Protein AF-A0A7S2I421-F1 (afdb_monomer_lite)

Foldseek 3Di:
DVLQVVLLVQDLVSLQPDDLVQLQDLVSLLSNCLSPLSNVLSHDPVLLPPLVSLLVSLLQALVNLQNRDLVLLAPQSNQVSNCVNPVCSLVSRDPVNCVVVVNDDPCNPDPCPVVVVVVVVVVVPVVDDDD

InterPro domains:
  IPR025197 Domain of unknown function DUF4116 [PF13475] (1-48)
  IPR025197 Domain of unknown function DUF4116 [PF13475] (50-83)

Radius of gyration: 16.46 Å; chains: 1; bounding box: 36×46×39 Å

Secondary structure (DSSP, 8-state):
-HHHHHHHTT-HHHHHTS-HHHHT-HHHHHHHHHH-GGGGGGS-HHHHH-HHHHHHHHHH-GGGGGTS-HHHHS-HHHHHHHHHH-GGGGGTS-HHHHHHTT---TTTTSTTHHHHHHHHHHHHHTTS---

Structure (mmCIF, N/CA/C/O backbone):
data_AF-A0A7S2I421-F1
#
_entry.id   AF-A0A7S2I421-F1
#
loop_
_atom_site.group_PDB
_atom_site.id
_atom_site.type_symbol
_atom_site.label_atom_id
_atom_site.label_alt_id
_atom_site.label_comp_id
_atom_site.label_asym_id
_atom_site.label_entity_id
_atom_site.label_seq_id
_atom_site.pdbx_PDB_ins_code
_atom_site.Cartn_x
_atom_site.Cartn_y
_atom_site.Cartn_z
_atom_site.occupancy
_atom_site.B_iso_or_equiv
_atom_site.auth_seq_id
_atom_site.auth_comp_id
_atom_site.auth_asym_id
_atom_site.auth_atom_id
_atom_site.pdbx_PDB_model_num
ATOM 1 N N . GLU A 1 1 ? -17.715 -17.008 12.145 1.00 54.19 1 GLU A N 1
ATOM 2 C CA . GLU A 1 1 ? -16.477 -17.753 11.819 1.00 54.19 1 GLU A CA 1
ATOM 3 C C . GLU A 1 1 ? -16.083 -17.734 10.339 1.00 54.19 1 GLU A C 1
ATOM 5 O O . GLU A 1 1 ? -14.897 -17.668 10.068 1.00 54.19 1 GLU A O 1
ATOM 10 N N . PHE A 1 2 ? -17.007 -17.683 9.372 1.00 60.69 2 PHE A N 1
ATOM 11 C CA . PHE A 1 2 ? -16.636 -17.679 7.942 1.00 60.69 2 PHE A CA 1
ATOM 12 C C . PHE A 1 2 ? -15.869 -16.423 7.471 1.00 60.69 2 PHE A C 1
ATOM 14 O O . PHE A 1 2 ? -14.977 -16.520 6.639 1.00 60.69 2 PHE A O 1
ATOM 21 N N . VAL A 1 3 ? -16.189 -15.246 8.024 1.00 59.03 3 VAL A N 1
ATOM 22 C CA . VAL A 1 3 ? -15.557 -13.962 7.649 1.00 59.03 3 VAL A CA 1
ATOM 23 C C . VAL A 1 3 ? -14.090 -13.892 8.091 1.00 59.03 3 VAL A C 1
ATOM 25 O O . VAL A 1 3 ? -13.268 -13.325 7.384 1.00 59.03 3 VAL A O 1
ATOM 28 N N . LEU A 1 4 ? -13.756 -14.503 9.230 1.00 62.25 4 LEU A N 1
ATOM 29 C CA . LEU A 1 4 ? -12.407 -14.493 9.806 1.00 62.25 4 LEU A CA 1
ATOM 30 C C . LEU A 1 4 ? -11.466 -15.415 9.018 1.00 62.25 4 LEU A C 1
ATOM 32 O O . LEU A 1 4 ? -10.355 -15.024 8.683 1.00 62.25 4 LEU A O 1
ATOM 36 N N . GLU A 1 5 ? -11.954 -16.598 8.635 1.00 64.56 5 GLU A N 1
ATOM 37 C CA . GLU A 1 5 ? -11.228 -17.509 7.742 1.00 64.56 5 GLU A CA 1
ATOM 38 C C . GLU A 1 5 ? -11.115 -16.959 6.315 1.00 64.56 5 GLU A C 1
ATOM 40 O O . GLU A 1 5 ? -10.054 -17.033 5.710 1.00 64.56 5 GLU A O 1
ATOM 45 N N . ALA A 1 6 ? -12.170 -16.344 5.772 1.00 62.94 6 ALA A N 1
ATOM 46 C CA . ALA A 1 6 ? -12.114 -15.734 4.441 1.00 62.94 6 ALA A CA 1
ATOM 47 C C . ALA A 1 6 ? -11.155 -14.533 4.381 1.00 62.94 6 ALA A C 1
ATOM 49 O O . ALA A 1 6 ? -10.492 -14.329 3.364 1.00 62.94 6 ALA A O 1
ATOM 50 N N . ALA A 1 7 ? -11.062 -13.763 5.469 1.00 60.03 7 ALA A N 1
ATOM 51 C CA . ALA A 1 7 ? -10.084 -12.693 5.591 1.00 60.03 7 ALA A CA 1
ATOM 52 C C . ALA A 1 7 ? -8.653 -13.245 5.724 1.00 60.03 7 ALA A C 1
ATOM 54 O O . ALA A 1 7 ? -7.758 -12.736 5.057 1.00 60.03 7 ALA A O 1
ATOM 55 N N . ARG A 1 8 ? -8.450 -14.342 6.472 1.00 61.84 8 ARG A N 1
ATOM 56 C CA . ARG A 1 8 ? -7.166 -15.072 6.519 1.00 61.84 8 ARG A CA 1
ATOM 57 C C . ARG A 1 8 ? -6.752 -15.679 5.184 1.00 61.84 8 ARG A C 1
ATOM 59 O O . ARG A 1 8 ? -5.578 -15.701 4.848 1.00 61.84 8 ARG A O 1
ATOM 66 N N . ARG A 1 9 ? -7.721 -16.155 4.406 1.00 64.38 9 ARG A N 1
ATOM 67 C CA . ARG A 1 9 ? -7.520 -16.681 3.050 1.00 64.38 9 ARG A CA 1
ATOM 68 C C . ARG A 1 9 ? -7.304 -15.592 2.001 1.00 64.38 9 ARG A C 1
ATOM 70 O O . ARG A 1 9 ? -7.279 -15.912 0.817 1.00 64.38 9 ARG A O 1
ATOM 77 N N . GLY A 1 10 ? -7.215 -14.322 2.401 1.00 59.22 10 GLY A N 1
ATOM 78 C CA . GLY A 1 10 ? -6.800 -13.273 1.482 1.00 59.22 10 GLY A CA 1
ATOM 79 C C . GLY A 1 10 ? -7.853 -12.779 0.511 1.00 59.22 10 GLY A C 1
ATOM 80 O O . GLY A 1 10 ? -7.519 -12.147 -0.480 1.00 59.22 10 GLY A O 1
ATOM 81 N N . CYS A 1 11 ? -9.136 -13.046 0.746 1.00 64.50 11 CYS A N 1
ATOM 82 C CA . CYS A 1 11 ? -10.166 -12.465 -0.105 1.00 64.50 11 CYS A CA 1
ATOM 83 C C . CYS A 1 11 ? -10.335 -10.988 0.276 1.00 64.50 11 CYS A C 1
ATOM 85 O O . CYS A 1 11 ? -10.989 -10.692 1.278 1.00 64.50 11 CYS A O 1
ATOM 87 N N . GLY A 1 12 ? -9.815 -10.048 -0.523 1.00 64.31 12 GLY A N 1
ATOM 88 C CA . GLY A 1 12 ? -9.998 -8.613 -0.277 1.00 64.31 12 GLY A CA 1
ATOM 89 C C . GLY A 1 12 ? -11.477 -8.230 -0.114 1.00 64.31 12 GLY A C 1
ATOM 90 O O . GLY A 1 12 ? -11.831 -7.406 0.725 1.00 64.31 12 GLY A O 1
ATOM 91 N N . SER A 1 13 ? -12.386 -8.914 -0.814 1.00 67.75 13 SER A N 1
ATOM 92 C CA . SER A 1 13 ? -13.843 -8.745 -0.672 1.00 67.75 13 SER A CA 1
ATOM 93 C C . SER A 1 13 ? -14.383 -9.131 0.715 1.00 67.75 13 SER A C 1
ATOM 95 O O . SER A 1 13 ? -15.394 -8.586 1.149 1.00 67.75 13 SER A O 1
ATOM 97 N N . ALA A 1 14 ? -13.725 -10.051 1.427 1.00 68.38 14 ALA A N 1
ATOM 98 C CA . ALA A 1 14 ? -14.124 -10.459 2.774 1.00 68.38 14 ALA A CA 1
ATOM 99 C C . ALA A 1 14 ? -13.833 -9.363 3.810 1.00 68.38 14 ALA A C 1
ATOM 101 O O . ALA A 1 14 ? -14.614 -9.189 4.746 1.00 68.38 14 ALA A O 1
ATOM 102 N N . MET A 1 15 ? -12.771 -8.573 3.604 1.00 70.25 15 MET A N 1
ATOM 103 C CA . MET A 1 15 ? -12.452 -7.421 4.454 1.00 70.25 15 MET A CA 1
ATOM 104 C C . MET A 1 15 ? -13.501 -6.311 4.371 1.00 70.25 15 MET A C 1
ATOM 106 O O . MET A 1 15 ? -13.745 -5.630 5.364 1.00 70.25 15 MET A O 1
ATOM 110 N N . GLN A 1 16 ? -14.177 -6.155 3.230 1.00 74.31 16 GLN A N 1
ATOM 111 C CA . GLN A 1 16 ? -15.228 -5.147 3.066 1.00 74.31 16 GLN A CA 1
ATOM 112 C C . GLN A 1 16 ? -16.391 -5.335 4.054 1.00 74.31 16 GLN A C 1
ATOM 114 O O . GLN A 1 16 ? -16.963 -4.355 4.524 1.00 74.31 16 GLN A O 1
ATOM 119 N N . GLY A 1 17 ? -16.744 -6.588 4.361 1.00 71.56 17 GLY A N 1
ATOM 120 C CA . GLY A 1 17 ? -17.801 -6.937 5.316 1.00 71.56 17 GLY A CA 1
ATOM 121 C C . GLY A 1 17 ? -17.294 -7.244 6.727 1.00 71.56 17 GLY A C 1
ATOM 122 O O . GLY A 1 17 ? -18.086 -7.645 7.581 1.00 71.56 17 GLY A O 1
ATOM 123 N N . ALA A 1 18 ? -15.989 -7.114 6.975 1.00 76.38 18 ALA A N 1
ATOM 124 C CA . ALA A 1 18 ? -15.392 -7.430 8.263 1.00 76.38 18 ALA A CA 1
ATOM 125 C C . ALA A 1 18 ? -15.652 -6.319 9.295 1.00 76.38 18 ALA A C 1
ATOM 127 O O . ALA A 1 18 ? -15.709 -5.127 8.974 1.00 76.38 18 ALA A O 1
ATOM 128 N N . ALA A 1 19 ? -15.780 -6.725 10.560 1.00 82.69 19 ALA A N 1
ATOM 129 C CA . ALA A 1 19 ? -15.910 -5.801 11.682 1.00 82.69 19 ALA A CA 1
ATOM 130 C C . ALA A 1 19 ? -14.716 -4.833 11.741 1.00 82.69 19 ALA A C 1
ATOM 132 O O . ALA A 1 19 ? -13.595 -5.209 11.396 1.00 82.69 19 ALA A O 1
ATOM 133 N N . ASP A 1 20 ? -14.937 -3.603 12.214 1.00 81.06 20 ASP A N 1
ATOM 134 C CA . ASP A 1 20 ? -13.882 -2.586 12.346 1.00 81.06 20 ASP A CA 1
ATOM 135 C C . ASP A 1 20 ? -12.678 -3.080 13.156 1.00 81.06 20 ASP A C 1
ATOM 137 O O . ASP A 1 20 ? -11.542 -2.773 12.808 1.00 81.06 20 ASP A O 1
ATOM 141 N N . SER A 1 21 ? -12.907 -3.922 14.168 1.00 83.94 21 SER A N 1
ATOM 142 C CA . SER A 1 21 ? -11.838 -4.546 14.954 1.00 83.94 21 SER A CA 1
ATOM 143 C C . SER A 1 21 ? -10.916 -5.440 14.122 1.00 83.94 21 SER A C 1
ATOM 145 O O . SER A 1 21 ? -9.716 -5.438 14.356 1.00 83.94 21 SER A O 1
ATOM 147 N N . LEU A 1 22 ? -11.447 -6.164 13.130 1.00 81.38 22 LEU A N 1
ATOM 148 C CA . LEU A 1 22 ? -10.652 -7.003 12.223 1.00 81.38 22 LEU A CA 1
ATOM 149 C C . LEU A 1 22 ? -9.932 -6.164 11.164 1.00 81.38 22 LEU A C 1
ATOM 151 O O . LEU A 1 22 ? -8.828 -6.501 10.756 1.00 81.38 22 LEU A O 1
ATOM 155 N N . ARG A 1 23 ? -10.544 -5.058 10.723 1.00 83.88 23 ARG A N 1
ATOM 156 C CA . ARG A 1 23 ? -9.914 -4.103 9.797 1.00 83.88 23 ARG A CA 1
ATOM 157 C C . ARG A 1 23 ? -8.800 -3.293 10.464 1.00 83.88 23 ARG A C 1
ATOM 159 O O . ARG A 1 23 ? -7.930 -2.788 9.763 1.00 83.88 23 ARG A O 1
ATOM 166 N N . ALA A 1 24 ? -8.834 -3.161 11.787 1.00 87.00 24 ALA A N 1
ATOM 167 C CA . ALA A 1 24 ? -7.767 -2.581 12.598 1.00 87.00 24 ALA A CA 1
ATOM 168 C C . ALA A 1 24 ? -6.724 -3.615 13.057 1.00 87.00 24 ALA A C 1
ATOM 170 O O . ALA A 1 24 ? -5.727 -3.241 13.674 1.00 87.00 24 ALA A O 1
ATOM 171 N N . ASP A 1 25 ? -6.931 -4.900 12.759 1.00 88.19 25 ASP A N 1
ATOM 172 C CA . ASP A 1 25 ? -5.994 -5.952 13.124 1.00 88.19 25 ASP A CA 1
ATOM 173 C C . ASP A 1 25 ? -4.830 -5.990 12.129 1.00 88.19 25 ASP A C 1
ATOM 175 O O . ASP A 1 25 ? -4.973 -6.318 10.949 1.00 88.19 25 ASP A O 1
ATOM 179 N N . ARG A 1 26 ? -3.655 -5.616 12.627 1.00 88.31 26 ARG A N 1
ATOM 180 C CA . ARG A 1 26 ? -2.437 -5.465 11.836 1.00 88.31 26 ARG A CA 1
ATOM 181 C C . ARG A 1 26 ? -1.999 -6.766 11.167 1.00 88.31 26 ARG A C 1
ATOM 183 O O . ARG A 1 26 ? -1.594 -6.741 10.007 1.00 88.31 26 ARG A O 1
ATOM 190 N N . GLU A 1 27 ? -2.039 -7.883 11.893 1.00 86.81 27 GLU A N 1
ATOM 191 C CA . GLU A 1 27 ? -1.592 -9.179 11.372 1.00 86.81 27 GLU A CA 1
ATOM 192 C C . GLU A 1 27 ? -2.563 -9.684 10.311 1.00 86.81 27 GLU A C 1
ATOM 194 O O . GLU A 1 27 ? -2.149 -10.112 9.236 1.00 86.81 27 GLU A O 1
ATOM 199 N N . LEU A 1 28 ? -3.859 -9.542 10.572 1.00 83.75 28 LEU A N 1
ATOM 200 C CA . LEU A 1 28 ? -4.905 -10.018 9.678 1.00 83.75 28 LEU A CA 1
ATOM 201 C C . LEU A 1 28 ? -4.960 -9.205 8.374 1.00 83.75 28 LEU A C 1
ATOM 203 O O . LEU A 1 28 ? -5.074 -9.780 7.293 1.00 83.75 28 LEU A O 1
ATOM 207 N N . VAL A 1 29 ? -4.812 -7.877 8.450 1.00 84.94 29 VAL A N 1
ATOM 208 C CA . VAL A 1 29 ? -4.681 -7.016 7.261 1.00 84.94 29 VAL A CA 1
ATOM 209 C C . VAL A 1 29 ? -3.408 -7.346 6.483 1.00 84.94 29 VAL A C 1
ATOM 211 O O . VAL A 1 29 ? -3.434 -7.360 5.253 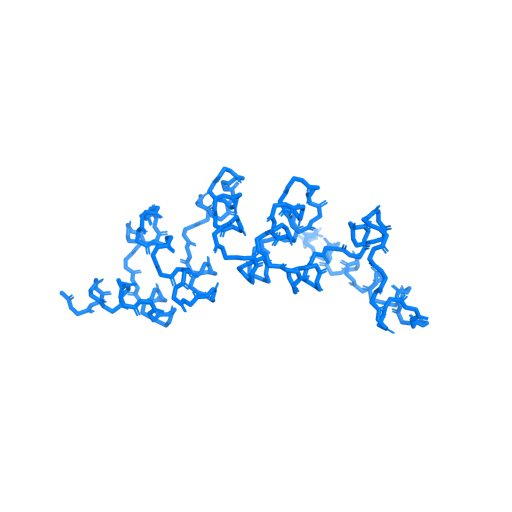1.00 84.94 29 VAL A O 1
ATOM 214 N N . MET A 1 30 ? -2.298 -7.617 7.171 1.00 86.12 30 MET A N 1
ATOM 215 C CA . MET A 1 30 ? -1.028 -7.971 6.537 1.00 86.12 30 MET A CA 1
ATOM 216 C C . MET A 1 30 ? -1.132 -9.295 5.769 1.00 86.12 30 MET A C 1
ATOM 218 O O . MET A 1 30 ? -0.782 -9.333 4.591 1.00 86.12 30 MET A O 1
ATOM 222 N N . GLU A 1 31 ? -1.654 -10.353 6.400 1.00 86.31 31 GLU A N 1
ATOM 223 C CA . GLU A 1 31 ? -1.914 -11.645 5.747 1.00 86.31 31 GLU A CA 1
ATOM 224 C C . GLU A 1 31 ? -2.841 -11.468 4.538 1.00 86.31 31 GLU A C 1
ATOM 226 O O . GLU A 1 31 ? -2.524 -11.922 3.439 1.00 86.31 31 GLU A O 1
ATOM 231 N N . ALA A 1 32 ? -3.936 -10.719 4.707 1.00 84.56 32 ALA A N 1
ATOM 232 C CA . ALA A 1 32 ? -4.873 -10.466 3.622 1.00 84.56 32 ALA A CA 1
ATOM 233 C C . ALA A 1 32 ? -4.227 -9.707 2.451 1.00 84.56 32 ALA A C 1
ATOM 235 O O . ALA A 1 32 ? -4.500 -10.019 1.298 1.00 84.56 32 ALA A O 1
ATOM 236 N N . THR A 1 33 ? -3.348 -8.744 2.744 1.00 85.88 33 THR A N 1
ATOM 237 C CA . THR A 1 33 ? -2.655 -7.926 1.736 1.00 85.88 33 THR A CA 1
ATOM 238 C C . THR A 1 33 ? -1.596 -8.713 0.957 1.00 85.88 33 THR A C 1
ATOM 240 O O . THR A 1 33 ? -1.307 -8.382 -0.194 1.00 85.88 33 THR A O 1
ATOM 243 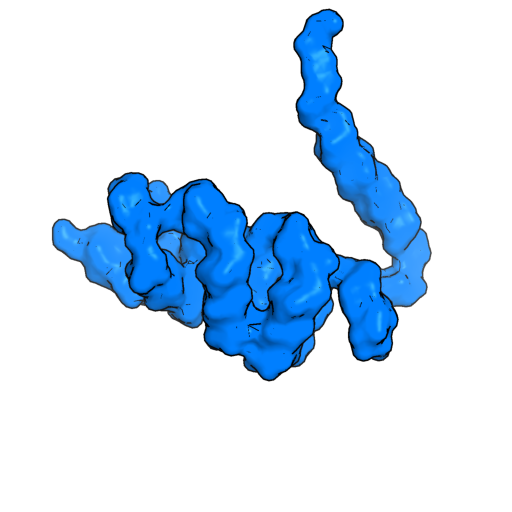N N . MET A 1 34 ? -0.999 -9.745 1.563 1.00 83.81 34 MET A N 1
ATOM 244 C CA . MET A 1 34 ? -0.045 -10.620 0.868 1.00 83.81 34 MET A CA 1
ATOM 245 C C . MET A 1 34 ? -0.718 -11.458 -0.210 1.00 83.81 34 MET A C 1
ATOM 247 O O . MET A 1 34 ? -0.172 -11.598 -1.302 1.00 83.81 34 MET A O 1
ATOM 251 N N . GLU A 1 35 ? -1.893 -11.994 0.101 1.00 84.56 35 GLU A N 1
ATOM 252 C CA . GLU A 1 35 ? -2.684 -12.785 -0.837 1.00 84.56 35 GLU A CA 1
ATOM 253 C C . GLU A 1 35 ? -3.374 -11.888 -1.876 1.00 84.56 35 GLU A C 1
ATOM 255 O O . GLU A 1 35 ? -3.328 -12.166 -3.076 1.00 84.56 35 GLU A O 1
ATOM 260 N N . ASP A 1 36 ? -3.971 -10.779 -1.428 1.00 84.44 36 ASP A N 1
ATOM 261 C CA . ASP A 1 36 ? -4.639 -9.801 -2.279 1.00 84.44 36 ASP A CA 1
ATOM 262 C C . ASP A 1 36 ? -4.254 -8.364 -1.877 1.00 84.44 36 ASP A C 1
ATOM 264 O O . ASP A 1 36 ? -4.755 -7.840 -0.877 1.00 84.44 36 ASP A O 1
ATOM 268 N N . PRO A 1 37 ? -3.417 -7.662 -2.668 1.00 83.50 37 PRO A N 1
ATOM 269 C CA . PRO A 1 37 ? -3.005 -6.295 -2.358 1.00 83.50 37 PRO A CA 1
ATOM 270 C C . PRO A 1 37 ? -4.181 -5.310 -2.297 1.00 83.50 37 PRO A C 1
ATOM 272 O O . PRO A 1 37 ? -4.060 -4.239 -1.696 1.00 83.50 37 PRO A O 1
ATOM 275 N N . GLU A 1 38 ? -5.331 -5.657 -2.882 1.00 82.44 38 GLU A N 1
ATOM 276 C CA . GLU A 1 38 ? -6.544 -4.855 -2.811 1.00 82.44 38 GLU A CA 1
ATOM 277 C C . GLU A 1 38 ? -7.170 -4.869 -1.405 1.00 82.44 38 GLU A C 1
ATOM 279 O O . GLU A 1 38 ? -7.879 -3.925 -1.049 1.00 82.44 38 GLU A O 1
ATOM 284 N N . ALA A 1 39 ? -6.861 -5.865 -0.564 1.00 84.00 39 ALA A N 1
ATOM 285 C CA . ALA A 1 39 ? -7.327 -5.946 0.821 1.00 84.00 3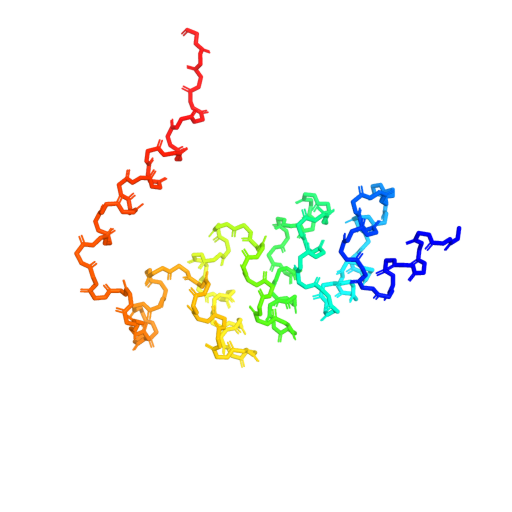9 ALA A CA 1
ATOM 286 C C . ALA A 1 39 ? -6.897 -4.732 1.663 1.00 84.00 39 ALA A C 1
ATOM 288 O O . ALA A 1 39 ? -7.673 -4.254 2.495 1.00 84.00 39 ALA A O 1
ATOM 289 N N . PHE A 1 40 ? -5.718 -4.160 1.384 1.00 85.12 40 PHE A N 1
ATOM 290 C CA . PHE A 1 40 ? -5.186 -2.993 2.095 1.00 85.12 40 PHE A CA 1
ATOM 291 C C . PHE A 1 40 ? -6.137 -1.786 2.062 1.00 85.12 40 PHE A C 1
ATOM 293 O O . PHE A 1 40 ? -6.196 -1.000 3.009 1.00 85.12 40 PHE A O 1
ATOM 300 N N . LYS A 1 41 ? -6.943 -1.638 1.000 1.00 84.94 41 LYS A N 1
ATOM 301 C CA . LYS A 1 41 ? -7.880 -0.508 0.877 1.00 84.94 41 LYS A CA 1
ATOM 302 C C . LYS A 1 41 ? -8.981 -0.527 1.942 1.00 84.94 41 LYS A C 1
ATOM 304 O O . LYS A 1 41 ? -9.538 0.528 2.250 1.00 84.94 41 LYS A O 1
ATOM 309 N N . TYR A 1 42 ? -9.282 -1.712 2.478 1.00 84.31 42 TYR A N 1
ATOM 310 C CA . TYR A 1 42 ? -10.297 -1.937 3.501 1.00 84.31 42 TYR A CA 1
ATOM 311 C C . TYR A 1 42 ? -9.737 -1.896 4.923 1.00 84.31 42 TYR A C 1
ATOM 313 O O . TYR A 1 42 ? -10.522 -1.946 5.865 1.00 84.31 42 TYR A O 1
ATOM 321 N N . ALA A 1 43 ? -8.418 -1.790 5.099 1.00 86.50 43 ALA A N 1
ATOM 322 C CA . ALA A 1 43 ? -7.818 -1.611 6.413 1.00 86.50 43 ALA A CA 1
ATOM 323 C C . ALA A 1 43 ? -8.346 -0.341 7.103 1.00 86.50 43 ALA A C 1
ATOM 325 O O . ALA A 1 43 ? -8.799 0.605 6.446 1.00 86.50 43 ALA A O 1
ATOM 326 N N . SER A 1 44 ? -8.277 -0.315 8.434 1.00 89.44 44 SER A N 1
ATOM 327 C CA . SER A 1 44 ? -8.661 0.855 9.222 1.00 89.44 44 SER A CA 1
ATOM 328 C C . SER A 1 44 ? -7.840 2.081 8.818 1.00 89.44 44 SER A C 1
ATOM 330 O O . SER A 1 44 ? -6.697 1.982 8.363 1.00 89.44 44 SER A O 1
ATOM 332 N N . GLU A 1 45 ? -8.413 3.272 8.987 1.00 87.75 45 GLU A N 1
ATOM 333 C CA . GLU A 1 45 ? -7.703 4.509 8.650 1.00 87.75 45 GLU A CA 1
ATOM 334 C C . GLU A 1 45 ? -6.421 4.693 9.461 1.00 87.75 45 GLU A C 1
ATOM 336 O O . GLU A 1 45 ? -5.456 5.237 8.930 1.00 87.75 45 GLU A O 1
ATOM 341 N N . GLU A 1 46 ? -6.396 4.205 10.701 1.00 89.06 46 GLU A N 1
ATOM 342 C CA . GLU A 1 46 ? -5.204 4.211 11.549 1.00 89.06 46 GLU A CA 1
ATOM 343 C C . GLU A 1 46 ? -4.068 3.411 10.906 1.00 89.06 46 GLU A C 1
ATOM 345 O O . GLU A 1 46 ? -2.984 3.953 10.713 1.00 89.06 46 GLU A O 1
ATOM 350 N N . LEU A 1 47 ? -4.330 2.172 10.468 1.00 88.50 47 LEU A N 1
ATOM 351 C CA . LEU A 1 47 ? -3.318 1.339 9.812 1.00 88.50 47 LEU A CA 1
ATOM 352 C C . LEU A 1 47 ? -2.884 1.906 8.458 1.00 88.50 47 LEU A C 1
ATOM 354 O O . LEU A 1 47 ? -1.700 1.904 8.135 1.00 88.50 47 LEU A O 1
ATOM 358 N N . ARG A 1 48 ? -3.819 2.429 7.656 1.00 86.56 48 ARG A N 1
ATOM 359 C CA . ARG A 1 48 ? -3.477 3.014 6.347 1.00 86.56 48 ARG A CA 1
ATOM 360 C C . ARG A 1 48 ? -2.635 4.282 6.457 1.00 86.56 48 ARG A C 1
ATOM 362 O O . ARG A 1 48 ? -1.942 4.609 5.498 1.00 86.56 48 ARG A O 1
ATOM 369 N N . ASN A 1 49 ? -2.733 5.003 7.573 1.00 87.00 49 ASN A N 1
ATOM 370 C CA . ASN A 1 49 ? -1.931 6.192 7.859 1.00 87.00 49 ASN A CA 1
ATOM 371 C C . ASN A 1 49 ? -0.679 5.889 8.696 1.00 87.00 49 ASN A C 1
ATOM 373 O O . ASN A 1 49 ? 0.140 6.784 8.909 1.00 87.00 49 ASN A O 1
ATOM 377 N N . ASP A 1 50 ? -0.492 4.647 9.134 1.00 91.00 50 ASP A N 1
ATOM 378 C CA . ASP A 1 50 ? 0.709 4.212 9.8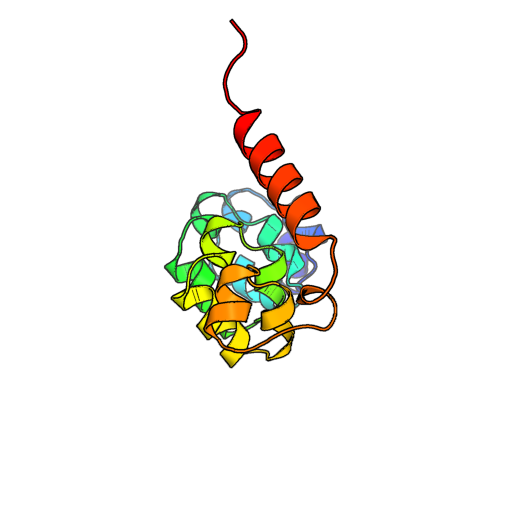31 1.00 91.00 50 ASP A CA 1
ATOM 379 C C . ASP A 1 50 ? 1.833 3.941 8.816 1.00 91.00 50 ASP A C 1
ATOM 381 O O . ASP A 1 50 ? 1.848 2.926 8.113 1.00 91.00 50 ASP A O 1
ATOM 385 N N . LYS A 1 51 ? 2.807 4.861 8.745 1.00 87.62 51 LYS A N 1
ATOM 386 C CA . LYS A 1 51 ? 3.973 4.743 7.849 1.00 87.62 51 LYS A CA 1
ATOM 387 C C . LYS A 1 51 ? 4.740 3.438 8.076 1.00 87.62 51 LYS A C 1
ATOM 389 O O . LYS A 1 51 ? 5.205 2.834 7.113 1.00 87.62 51 LYS A O 1
ATOM 394 N N . THR A 1 52 ? 4.892 3.018 9.328 1.00 90.69 52 THR A N 1
ATOM 395 C CA . THR A 1 52 ? 5.617 1.801 9.716 1.00 90.69 52 THR A CA 1
ATOM 396 C C . THR A 1 52 ? 4.919 0.562 9.174 1.00 90.69 52 THR A C 1
ATOM 398 O O . THR A 1 52 ? 5.561 -0.306 8.583 1.00 90.69 52 THR A O 1
ATOM 401 N N . PHE A 1 53 ? 3.592 0.511 9.298 1.00 89.62 53 PHE A N 1
ATOM 402 C CA . PHE A 1 53 ? 2.802 -0.576 8.730 1.00 89.62 53 PHE A CA 1
ATOM 403 C C . PHE A 1 53 ? 2.851 -0.590 7.199 1.00 89.62 53 PHE A C 1
ATOM 405 O O . PHE A 1 53 ? 3.113 -1.634 6.605 1.00 89.62 53 PHE A O 1
ATOM 412 N N . VAL A 1 54 ? 2.674 0.572 6.562 1.00 89.12 54 VAL A N 1
ATOM 413 C CA . VAL A 1 54 ? 2.780 0.720 5.102 1.00 89.12 54 VAL A CA 1
ATOM 414 C C . VAL A 1 54 ? 4.142 0.239 4.600 1.00 89.12 54 VAL A C 1
ATOM 416 O O . VAL A 1 54 ? 4.190 -0.501 3.621 1.00 89.12 54 VAL A O 1
ATOM 419 N N . LEU A 1 55 ? 5.234 0.610 5.276 1.00 89.69 55 LEU A N 1
ATOM 420 C CA . LEU A 1 55 ? 6.589 0.168 4.938 1.00 89.69 55 LEU A CA 1
ATOM 421 C C . LEU A 1 55 ? 6.720 -1.354 4.967 1.00 89.69 55 LEU A C 1
ATOM 423 O O . LEU A 1 55 ? 7.216 -1.944 4.011 1.00 89.69 55 LEU A O 1
ATOM 427 N N . GLU A 1 56 ? 6.253 -2.004 6.031 1.00 90.69 56 GLU A N 1
ATOM 428 C CA . GLU A 1 56 ? 6.302 -3.466 6.116 1.00 90.69 56 GLU A CA 1
ATOM 429 C C . GLU A 1 56 ? 5.459 -4.143 5.035 1.00 90.69 56 GLU A C 1
ATOM 431 O O . GLU A 1 56 ? 5.903 -5.131 4.448 1.00 90.69 56 GLU A O 1
ATOM 436 N N . VAL A 1 57 ? 4.283 -3.594 4.727 1.00 89.12 57 VAL A N 1
ATOM 437 C CA . VAL A 1 57 ? 3.418 -4.109 3.662 1.00 89.12 57 VAL A CA 1
ATOM 438 C C . VAL A 1 57 ? 4.120 -4.018 2.308 1.00 89.12 57 VAL A C 1
ATOM 440 O O . VAL A 1 57 ? 4.199 -5.021 1.601 1.00 89.12 57 VAL A O 1
ATOM 443 N N . VAL A 1 58 ? 4.676 -2.856 1.947 1.00 89.31 58 VAL A N 1
ATOM 444 C CA . VAL A 1 58 ? 5.329 -2.685 0.638 1.00 89.31 58 VAL A CA 1
ATOM 445 C C . VAL A 1 58 ? 6.646 -3.447 0.527 1.00 89.31 58 VAL A C 1
ATOM 447 O O . VAL A 1 58 ? 6.978 -3.908 -0.560 1.00 89.31 58 VAL A O 1
ATOM 450 N N . MET A 1 59 ? 7.369 -3.636 1.636 1.00 88.62 59 MET A N 1
ATOM 451 C CA . MET A 1 59 ? 8.572 -4.474 1.665 1.00 88.62 59 MET A CA 1
ATOM 452 C C . MET A 1 59 ? 8.260 -5.943 1.383 1.00 88.62 59 MET A C 1
ATOM 454 O O . MET A 1 59 ? 9.101 -6.653 0.838 1.00 88.62 59 MET A O 1
ATOM 458 N N . ARG A 1 60 ? 7.081 -6.428 1.789 1.00 87.81 60 ARG A N 1
ATOM 459 C CA . ARG A 1 60 ? 6.679 -7.822 1.554 1.00 87.81 60 ARG A CA 1
ATOM 460 C C . ARG A 1 60 ? 5.899 -7.992 0.252 1.00 87.81 60 ARG A C 1
ATOM 462 O O . ARG A 1 60 ? 5.998 -9.045 -0.368 1.00 87.81 60 ARG A O 1
ATOM 469 N N . CYS A 1 61 ? 5.162 -6.969 -0.175 1.00 84.94 61 CYS A N 1
ATOM 470 C CA . CYS A 1 61 ? 4.369 -6.958 -1.399 1.00 84.94 61 CYS A CA 1
ATOM 471 C C . CYS A 1 61 ? 4.460 -5.583 -2.080 1.00 84.94 61 CYS A C 1
ATOM 473 O O . CYS A 1 61 ? 3.646 -4.693 -1.830 1.00 84.94 61 CYS A O 1
ATOM 475 N N . GLY A 1 62 ? 5.422 -5.400 -2.992 1.00 84.25 62 GLY A N 1
ATOM 476 C CA . GLY A 1 62 ? 5.617 -4.117 -3.683 1.00 84.25 62 GLY A CA 1
ATOM 477 C C . GLY A 1 62 ? 4.388 -3.653 -4.483 1.00 84.25 62 GLY A C 1
ATOM 478 O O . GLY A 1 62 ? 4.116 -2.456 -4.579 1.00 84.25 62 GLY A O 1
ATOM 479 N N . ARG A 1 63 ? 3.559 -4.587 -4.976 1.00 83.94 63 ARG A N 1
ATOM 480 C CA . ARG A 1 63 ? 2.279 -4.290 -5.651 1.00 83.94 63 ARG A CA 1
ATOM 481 C C . ARG A 1 63 ? 1.243 -3.618 -4.750 1.00 83.94 63 ARG A C 1
ATOM 483 O O . ARG A 1 63 ? 0.393 -2.890 -5.262 1.00 83.94 63 ARG A O 1
ATOM 490 N N . ALA A 1 64 ? 1.322 -3.807 -3.431 1.00 85.44 64 ALA A N 1
ATOM 491 C CA . ALA A 1 64 ? 0.424 -3.147 -2.486 1.00 85.44 64 ALA A CA 1
ATOM 492 C C . ALA A 1 64 ? 0.534 -1.617 -2.565 1.00 85.44 64 ALA A C 1
ATOM 494 O O . ALA A 1 64 ? -0.450 -0.921 -2.308 1.00 85.44 64 ALA A O 1
ATOM 495 N N . LEU A 1 65 ? 1.677 -1.088 -3.035 1.00 84.94 65 LEU A N 1
ATOM 496 C CA . LEU A 1 65 ? 1.881 0.341 -3.267 1.00 84.94 65 LEU A CA 1
ATOM 497 C C . LEU A 1 65 ? 0.760 0.960 -4.117 1.00 84.94 65 LEU A C 1
ATOM 499 O O . LEU A 1 65 ? 0.413 2.112 -3.892 1.00 84.94 65 LEU A O 1
ATOM 503 N N . GLN A 1 66 ? 0.128 0.213 -5.033 1.00 85.19 66 GLN A N 1
ATOM 504 C CA . GLN A 1 66 ? -1.006 0.689 -5.835 1.00 85.19 66 GLN A CA 1
ATOM 505 C C . GLN A 1 66 ? -2.195 1.176 -4.984 1.00 85.19 66 GLN A C 1
ATOM 507 O O . GLN A 1 66 ? -2.849 2.151 -5.368 1.00 85.19 66 GLN A O 1
ATOM 512 N N . HIS A 1 67 ? -2.455 0.543 -3.839 1.00 85.25 67 HIS A N 1
ATOM 513 C CA . HIS A 1 67 ? -3.599 0.830 -2.963 1.00 85.25 67 HIS A CA 1
ATOM 514 C C . HIS A 1 67 ? -3.244 1.715 -1.763 1.00 85.25 67 HIS A C 1
ATOM 516 O O . HIS A 1 67 ? -4.135 2.196 -1.064 1.00 85.25 67 HIS A O 1
ATOM 522 N N . VAL A 1 68 ? -1.954 1.969 -1.547 1.00 85.50 68 VAL A N 1
ATOM 523 C CA . VAL A 1 68 ? -1.463 2.874 -0.508 1.00 85.50 68 VAL A CA 1
ATOM 524 C C . VAL A 1 68 ? -1.823 4.334 -0.856 1.00 85.50 68 VAL A C 1
ATOM 526 O O . VAL A 1 68 ? -1.798 4.716 -2.037 1.00 85.50 68 VAL A O 1
ATOM 529 N N . PRO A 1 69 ? -2.154 5.179 0.143 1.00 83.75 69 PRO A N 1
ATOM 530 C CA . PRO A 1 69 ? -2.446 6.585 -0.100 1.00 83.75 69 PRO A CA 1
ATOM 531 C C . PRO A 1 69 ? -1.274 7.333 -0.749 1.00 83.75 69 PRO A C 1
ATOM 533 O O . PRO A 1 69 ? -0.098 7.039 -0.524 1.00 83.75 69 PRO A O 1
ATOM 536 N N . LEU A 1 70 ? -1.610 8.342 -1.558 1.00 80.00 70 LEU A N 1
ATOM 537 C CA . LEU A 1 70 ? -0.658 9.074 -2.401 1.00 80.00 70 LEU A CA 1
ATOM 538 C C . LEU A 1 70 ? 0.506 9.688 -1.608 1.00 80.00 70 LEU A C 1
ATOM 540 O O . LEU A 1 70 ? 1.627 9.723 -2.109 1.00 80.00 70 LEU A O 1
ATOM 544 N N . GLN A 1 71 ? 0.256 10.100 -0.361 1.00 84.44 71 GLN A N 1
ATOM 545 C CA . GLN A 1 71 ? 1.276 10.650 0.535 1.00 84.44 71 GLN A CA 1
ATOM 546 C C . GLN A 1 71 ? 2.484 9.714 0.697 1.00 84.44 71 GLN A C 1
ATOM 548 O O . GLN A 1 71 ? 3.620 10.173 0.671 1.00 84.44 71 GLN A O 1
ATOM 553 N N . PHE A 1 72 ? 2.253 8.400 0.768 1.00 84.19 72 PHE A N 1
ATO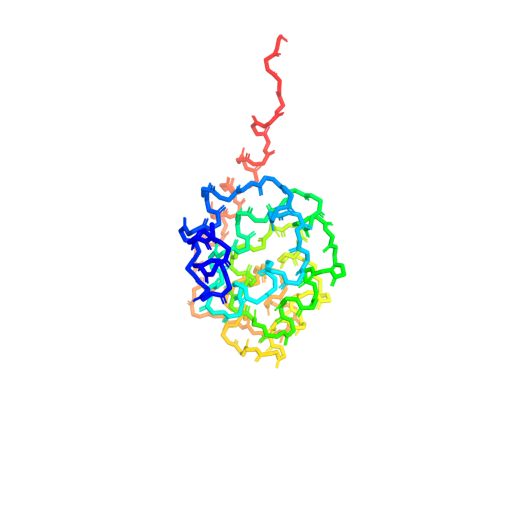M 554 C CA . PHE A 1 72 ? 3.323 7.412 0.882 1.00 84.19 72 PHE A CA 1
ATOM 555 C C . PHE A 1 72 ? 3.863 6.975 -0.482 1.00 84.19 72 PHE A C 1
ATOM 557 O O . PHE A 1 72 ? 5.024 6.611 -0.582 1.00 84.19 72 PHE A O 1
ATOM 564 N N . LYS A 1 73 ? 3.080 7.076 -1.565 1.00 82.06 73 LYS A N 1
ATOM 565 C CA . LYS A 1 73 ? 3.603 6.883 -2.936 1.00 82.06 73 LYS A CA 1
ATOM 566 C C . LYS A 1 73 ? 4.624 7.951 -3.334 1.00 82.06 73 LYS A C 1
ATOM 568 O O . LYS A 1 73 ? 5.473 7.705 -4.193 1.00 82.06 73 LYS A O 1
ATOM 573 N N . ALA A 1 74 ? 4.489 9.149 -2.768 1.00 81.94 74 ALA A N 1
ATOM 574 C CA . ALA A 1 74 ? 5.429 10.252 -2.931 1.00 81.94 74 ALA A CA 1
ATOM 575 C C . ALA A 1 74 ? 6.600 10.188 -1.934 1.00 81.94 74 ALA A C 1
ATOM 577 O O . ALA A 1 74 ? 7.614 10.860 -2.154 1.00 81.94 74 ALA A O 1
ATOM 578 N N . ASP A 1 75 ? 6.471 9.388 -0.871 1.00 87.94 75 ASP A N 1
ATOM 579 C CA . ASP A 1 75 ? 7.515 9.160 0.121 1.00 87.94 75 ASP A CA 1
ATOM 580 C C . ASP A 1 75 ? 8.635 8.308 -0.483 1.00 87.94 75 ASP A C 1
ATOM 582 O O . ASP A 1 75 ? 8.405 7.321 -1.187 1.00 87.94 75 ASP A O 1
ATOM 586 N N . LYS A 1 76 ? 9.871 8.743 -0.245 1.00 84.50 76 LYS A N 1
ATOM 587 C CA . LYS A 1 76 ? 11.057 8.111 -0.811 1.00 84.50 76 LYS A CA 1
ATOM 588 C C . LYS A 1 76 ? 11.299 6.733 -0.216 1.00 84.50 76 LYS A C 1
ATOM 590 O O . LYS A 1 76 ? 11.503 5.797 -0.981 1.00 84.50 76 LYS A O 1
ATOM 595 N N . ASP A 1 77 ? 11.213 6.609 1.105 1.00 88.25 77 ASP A N 1
ATOM 596 C CA . ASP A 1 77 ? 11.523 5.363 1.803 1.00 88.25 77 ASP A CA 1
ATOM 597 C C . ASP A 1 77 ? 10.549 4.264 1.373 1.00 88.25 77 ASP A C 1
ATOM 599 O O . ASP A 1 77 ? 10.947 3.143 1.068 1.00 88.25 77 ASP A O 1
ATOM 603 N N . VAL A 1 78 ? 9.260 4.608 1.289 1.00 87.44 78 VAL A N 1
ATOM 604 C CA . VAL A 1 78 ? 8.200 3.672 0.892 1.00 87.44 78 VAL A CA 1
ATOM 605 C C . VAL A 1 78 ? 8.349 3.264 -0.572 1.00 87.44 78 VAL A C 1
ATOM 607 O O . VAL A 1 78 ? 8.253 2.080 -0.892 1.00 87.44 78 VAL A O 1
ATOM 610 N N . ALA A 1 79 ? 8.587 4.223 -1.472 1.00 84.88 79 ALA A N 1
ATOM 611 C CA . ALA A 1 79 ? 8.756 3.926 -2.888 1.00 84.88 79 ALA A CA 1
ATOM 612 C C . ALA A 1 79 ? 10.000 3.061 -3.137 1.00 84.88 79 ALA A C 1
ATOM 614 O O . ALA A 1 79 ? 9.920 2.092 -3.885 1.00 84.88 79 ALA A O 1
ATOM 615 N N . GLU A 1 80 ? 11.134 3.371 -2.505 1.00 86.31 80 GLU A N 1
ATOM 616 C CA . GLU A 1 80 ? 12.361 2.577 -2.639 1.00 86.31 80 GLU A CA 1
ATOM 617 C C . GLU A 1 80 ? 12.187 1.168 -2.068 1.00 86.31 80 GLU A C 1
ATOM 619 O O . GLU A 1 80 ? 12.552 0.200 -2.732 1.00 86.31 80 GLU A O 1
ATOM 624 N N . ALA A 1 81 ? 11.567 1.035 -0.892 1.00 88.81 81 ALA A N 1
ATOM 625 C CA . ALA A 1 81 ? 11.272 -0.261 -0.289 1.00 88.81 81 ALA A CA 1
ATOM 626 C C . ALA A 1 81 ? 10.363 -1.121 -1.181 1.00 88.81 81 ALA A C 1
ATOM 628 O O . ALA A 1 81 ? 10.629 -2.307 -1.378 1.00 88.81 81 ALA A O 1
ATOM 629 N N . ALA A 1 82 ? 9.323 -0.520 -1.766 1.00 87.56 82 ALA A N 1
ATOM 630 C CA . ALA A 1 82 ? 8.418 -1.210 -2.678 1.00 87.56 82 ALA A CA 1
ATOM 631 C C . ALA A 1 82 ? 9.140 -1.693 -3.943 1.00 87.56 82 ALA A C 1
ATOM 633 O O . ALA A 1 82 ? 8.929 -2.822 -4.375 1.00 87.56 82 ALA A O 1
ATOM 634 N N . VAL A 1 83 ? 10.004 -0.849 -4.518 1.00 85.25 83 VAL A N 1
ATOM 635 C CA . VAL A 1 83 ? 10.802 -1.172 -5.713 1.00 85.25 83 VAL A CA 1
ATOM 636 C C . VAL A 1 83 ? 11.843 -2.246 -5.426 1.00 85.25 83 VAL A C 1
ATOM 638 O O . VAL A 1 83 ? 12.132 -3.064 -6.294 1.00 85.25 83 VAL A O 1
ATOM 641 N N . TYR A 1 84 ? 12.407 -2.248 -4.219 1.00 86.19 84 TYR A N 1
ATOM 642 C CA . TYR A 1 84 ? 13.330 -3.288 -3.782 1.00 86.19 84 TYR A CA 1
ATOM 643 C C . TYR A 1 84 ? 12.633 -4.648 -3.648 1.00 86.19 84 TYR A C 1
ATOM 645 O O . TYR A 1 84 ? 13.227 -5.675 -3.967 1.00 86.19 84 TYR A O 1
ATOM 653 N N . ALA A 1 85 ? 11.378 -4.655 -3.193 1.00 86.75 85 ALA A N 1
ATOM 654 C CA . ALA A 1 85 ? 10.575 -5.867 -3.070 1.00 86.75 85 ALA A CA 1
ATOM 655 C C . ALA A 1 85 ? 10.060 -6.383 -4.423 1.00 86.75 85 ALA A C 1
ATOM 657 O O . ALA A 1 85 ? 10.081 -7.586 -4.677 1.00 86.75 85 ALA A O 1
ATOM 658 N N . ASP A 1 86 ? 9.585 -5.483 -5.285 1.00 83.69 86 ASP A N 1
ATOM 659 C CA . ASP A 1 86 ? 9.090 -5.796 -6.624 1.00 83.69 86 ASP A CA 1
ATOM 660 C C . ASP A 1 86 ? 9.469 -4.667 -7.591 1.00 83.69 86 ASP A C 1
ATOM 662 O O . ASP A 1 86 ? 8.990 -3.537 -7.475 1.00 83.69 86 ASP A O 1
ATOM 666 N N . ASP A 1 87 ? 10.291 -4.973 -8.595 1.00 80.19 87 ASP A N 1
ATOM 667 C CA . ASP A 1 87 ? 10.694 -4.024 -9.637 1.00 80.19 87 ASP A CA 1
ATOM 668 C C . ASP A 1 87 ? 9.493 -3.352 -10.333 1.00 80.19 87 ASP A C 1
ATOM 670 O O . ASP A 1 87 ? 9.580 -2.192 -10.755 1.00 80.19 87 ASP A O 1
ATOM 674 N N . LEU A 1 88 ? 8.352 -4.048 -10.432 1.00 79.56 88 LEU A N 1
ATOM 675 C CA . LEU A 1 88 ? 7.121 -3.521 -11.025 1.00 79.56 88 LEU A CA 1
ATOM 676 C C . LEU A 1 88 ? 6.418 -2.500 -10.122 1.00 79.56 88 LEU A C 1
ATOM 678 O O . LEU A 1 88 ? 5.626 -1.695 -10.619 1.00 79.56 88 LEU A O 1
ATOM 682 N N . ALA A 1 89 ? 6.734 -2.457 -8.825 1.00 82.06 89 ALA A N 1
ATOM 683 C CA . ALA A 1 89 ? 6.202 -1.459 -7.900 1.00 82.06 89 ALA A CA 1
ATOM 684 C C . ALA A 1 89 ? 6.594 -0.031 -8.302 1.00 82.06 89 ALA A C 1
ATOM 686 O O . ALA A 1 89 ? 5.839 0.915 -8.061 1.00 82.06 89 ALA A O 1
ATOM 687 N N . ALA A 1 90 ? 7.723 0.121 -9.005 1.00 80.12 90 ALA A N 1
ATOM 688 C CA . ALA A 1 90 ? 8.172 1.401 -9.541 1.00 80.12 90 ALA A CA 1
ATOM 689 C C . ALA A 1 90 ? 7.112 2.039 -10.448 1.00 80.12 90 ALA A C 1
ATOM 691 O O . ALA A 1 90 ? 7.020 3.259 -10.516 1.00 80.12 90 ALA A O 1
ATOM 692 N N . ALA A 1 91 ? 6.284 1.236 -11.128 1.00 80.88 91 ALA A N 1
ATOM 693 C CA . ALA A 1 91 ? 5.209 1.739 -11.976 1.00 80.88 91 ALA A CA 1
ATOM 694 C C . ALA A 1 91 ? 4.128 2.492 -11.180 1.00 80.88 91 ALA A C 1
ATOM 696 O O . ALA A 1 91 ? 3.549 3.437 -11.719 1.00 80.88 91 ALA A O 1
ATOM 697 N N . TYR A 1 92 ? 3.898 2.108 -9.919 1.00 81.31 92 TYR A N 1
ATOM 698 C CA . TYR A 1 92 ? 2.873 2.674 -9.033 1.00 81.31 92 TYR A CA 1
ATOM 699 C C . TYR A 1 92 ? 3.390 3.797 -8.127 1.00 81.31 92 TYR A C 1
ATOM 701 O O . TYR A 1 92 ? 2.585 4.529 -7.544 1.00 81.31 92 TYR A O 1
ATOM 709 N N . ALA A 1 93 ? 4.712 3.939 -8.002 1.00 82.50 93 ALA A N 1
ATOM 710 C CA . ALA A 1 93 ? 5.334 5.060 -7.311 1.00 82.50 93 ALA A CA 1
ATOM 711 C C . ALA A 1 93 ? 5.069 6.383 -8.049 1.00 82.50 93 ALA A C 1
ATOM 713 O O . ALA A 1 93 ? 4.843 6.413 -9.262 1.00 82.50 93 ALA A O 1
ATOM 714 N N . HIS A 1 94 ? 5.114 7.500 -7.317 1.00 79.81 94 HIS A N 1
ATOM 715 C CA . HIS A 1 94 ? 4.896 8.819 -7.908 1.00 79.81 94 HIS A CA 1
ATOM 716 C C . HIS A 1 94 ? 5.936 9.125 -9.003 1.00 79.81 94 HIS A C 1
ATOM 718 O O . HIS A 1 94 ? 7.112 8.775 -8.864 1.00 79.81 94 HIS A O 1
ATOM 724 N N . ALA A 1 95 ? 5.534 9.834 -10.065 1.00 73.88 95 ALA A N 1
ATOM 725 C CA . ALA A 1 95 ? 6.411 10.167 -11.197 1.00 73.88 95 ALA A CA 1
ATOM 726 C C . ALA A 1 95 ? 7.708 10.869 -10.749 1.00 73.88 95 ALA A C 1
ATOM 728 O O . ALA A 1 95 ? 8.793 10.538 -11.218 1.00 73.88 95 ALA A O 1
ATOM 729 N N . SER A 1 96 ? 7.619 11.764 -9.757 1.00 76.88 96 SER A N 1
ATOM 730 C CA . SER A 1 96 ? 8.791 12.431 -9.167 1.00 76.88 96 SER A CA 1
ATOM 731 C C . SER A 1 96 ? 9.802 11.454 -8.557 1.00 76.88 96 SER A C 1
ATOM 733 O O . SER A 1 96 ? 11.002 11.693 -8.642 1.00 76.88 96 SER A O 1
ATOM 735 N N . ARG A 1 97 ? 9.338 10.349 -7.956 1.00 79.31 97 ARG A N 1
ATOM 736 C CA . ARG A 1 97 ? 10.203 9.337 -7.324 1.00 79.31 97 ARG A CA 1
ATOM 737 C C . ARG A 1 97 ? 10.841 8.425 -8.364 1.00 79.31 97 ARG A C 1
ATOM 739 O O . ARG A 1 97 ? 12.031 8.151 -8.280 1.00 79.31 97 ARG A O 1
ATOM 746 N N . ARG A 1 98 ? 10.079 8.031 -9.385 1.00 73.69 98 ARG A N 1
ATOM 747 C CA . ARG A 1 98 ? 10.584 7.288 -10.552 1.00 73.69 98 ARG A CA 1
ATOM 748 C C . ARG A 1 98 ? 11.705 8.041 -11.267 1.00 73.69 98 ARG A C 1
ATOM 750 O O . ARG A 1 98 ? 12.768 7.470 -11.506 1.00 73.69 98 ARG A O 1
ATOM 757 N N . ALA A 1 99 ? 11.496 9.336 -11.513 1.00 73.31 99 ALA A N 1
ATOM 758 C CA . ALA A 1 99 ? 12.495 10.217 -12.107 1.00 73.31 99 ALA A CA 1
ATOM 759 C C . ALA A 1 99 ? 13.774 10.308 -11.254 1.00 73.31 99 ALA A C 1
ATOM 761 O O . ALA A 1 99 ? 14.872 10.219 -11.798 1.00 73.31 99 ALA A O 1
ATOM 762 N N . GLU A 1 100 ? 13.643 10.425 -9.926 1.00 75.25 100 GLU A N 1
ATOM 763 C CA . GLU A 1 100 ? 14.785 10.467 -8.997 1.00 75.25 100 GLU A CA 1
ATOM 764 C C . GLU A 1 100 ? 15.568 9.142 -8.963 1.00 75.25 100 GLU A C 1
ATOM 766 O O . GLU A 1 100 ? 16.795 9.158 -8.924 1.00 75.25 100 GLU A O 1
ATOM 771 N N . MET A 1 101 ? 14.885 7.995 -9.061 1.00 72.06 101 MET A N 1
ATOM 772 C CA . MET A 1 101 ? 15.521 6.671 -9.162 1.00 72.06 101 MET A CA 1
ATOM 773 C C . MET A 1 101 ? 16.142 6.390 -10.543 1.00 72.06 101 MET A C 1
ATOM 775 O O . MET A 1 101 ? 16.664 5.299 -10.772 1.00 72.06 101 MET A O 1
ATOM 779 N N . GLY A 1 102 ? 16.042 7.322 -11.497 1.00 70.88 102 GLY A N 1
ATOM 780 C CA . GLY A 1 102 ? 16.483 7.110 -12.878 1.00 70.88 102 GLY A CA 1
ATOM 781 C C . GLY A 1 102 ? 15.657 6.064 -13.636 1.00 70.88 102 GLY A C 1
ATOM 782 O O . GLY A 1 102 ? 16.064 5.613 -14.707 1.00 70.88 102 GLY A O 1
ATOM 783 N N . ARG A 1 103 ? 14.490 5.672 -13.108 1.00 67.44 103 ARG A N 1
ATOM 784 C CA . ARG A 1 103 ? 13.555 4.757 -13.768 1.00 67.44 103 ARG A CA 1
ATOM 785 C C . ARG A 1 103 ? 12.554 5.581 -14.566 1.00 67.44 103 ARG A C 1
ATOM 787 O O . ARG A 1 103 ? 11.588 6.098 -14.021 1.00 67.44 103 ARG A O 1
ATOM 794 N N . SER A 1 104 ? 12.800 5.716 -15.864 1.00 62.84 104 SER A N 1
ATOM 795 C CA . SER A 1 104 ? 11.864 6.349 -16.797 1.00 62.84 104 SER A CA 1
ATOM 796 C C . SER A 1 104 ? 10.997 5.277 -17.448 1.00 62.84 104 SER A C 1
ATOM 798 O O . SER A 1 104 ? 11.523 4.355 -18.077 1.00 62.84 104 SER A O 1
ATOM 800 N N . MET A 1 105 ? 9.675 5.364 -17.291 1.00 68.19 105 MET A N 1
ATOM 801 C CA . MET A 1 105 ? 8.761 4.437 -17.963 1.00 68.19 105 MET A CA 1
ATOM 802 C C . MET A 1 105 ? 8.361 4.977 -19.342 1.00 68.19 105 MET A C 1
ATOM 804 O O . MET A 1 105 ? 8.353 6.189 -19.556 1.00 68.19 105 MET A O 1
ATOM 808 N N . PRO A 1 106 ? 7.919 4.107 -20.268 1.00 64.25 106 PRO A N 1
ATOM 809 C CA . PRO A 1 106 ? 7.503 4.515 -21.612 1.00 64.25 106 PRO A CA 1
ATOM 810 C C . PRO A 1 106 ? 6.380 5.564 -21.649 1.00 64.25 106 PRO A C 1
ATOM 812 O O . PRO A 1 106 ? 6.224 6.252 -22.650 1.00 64.25 106 PRO A O 1
ATOM 815 N N . TRP A 1 107 ? 5.592 5.684 -20.575 1.00 69.75 107 TRP A N 1
ATOM 816 C CA . TRP A 1 107 ? 4.531 6.685 -20.441 1.00 69.75 107 TRP A CA 1
ATOM 817 C C . TRP A 1 107 ? 4.957 7.971 -19.707 1.00 69.75 107 TRP A C 1
ATOM 819 O O . TRP A 1 107 ? 4.183 8.922 -19.703 1.00 69.75 107 TRP A O 1
ATOM 829 N N . ASP A 1 108 ? 6.170 8.048 -19.136 1.00 64.38 108 ASP A N 1
ATOM 830 C CA . ASP A 1 108 ? 6.724 9.309 -18.593 1.00 64.38 108 ASP A CA 1
ATOM 831 C C . ASP A 1 108 ? 7.206 10.258 -19.695 1.00 64.38 108 ASP A C 1
ATOM 833 O O . ASP A 1 108 ? 7.230 11.469 -19.506 1.00 64.38 108 ASP A O 1
ATOM 837 N N . SER A 1 109 ? 7.584 9.730 -20.859 1.00 62.59 109 SER A N 1
ATOM 838 C CA . SER A 1 109 ? 8.079 10.520 -21.993 1.00 62.59 109 SER A CA 1
ATOM 839 C C . SER A 1 109 ? 6.962 11.165 -22.827 1.00 62.59 109 SER A C 1
ATOM 841 O O . SER A 1 109 ? 7.238 11.879 -23.793 1.00 62.59 109 SER A O 1
ATOM 843 N N . GLY A 1 110 ? 5.694 10.926 -22.475 1.00 51.03 110 GLY A N 1
ATOM 844 C CA . GLY A 1 110 ? 4.531 11.407 -23.209 1.00 51.03 110 GLY A CA 1
ATOM 845 C C . GLY A 1 110 ? 4.060 12.786 -22.747 1.00 51.03 110 GLY A C 1
ATOM 846 O O . GLY A 1 110 ? 3.839 13.018 -21.563 1.00 51.03 110 GLY A O 1
ATOM 847 N N . VAL A 1 111 ? 3.788 13.661 -23.715 1.00 51.94 111 VAL A N 1
ATOM 848 C CA . VAL A 1 111 ? 3.228 15.036 -23.668 1.00 51.94 111 VAL A CA 1
ATOM 849 C C . VAL A 1 111 ? 2.004 15.237 -22.728 1.00 51.94 111 VAL A C 1
ATOM 851 O O . VAL A 1 111 ? 1.568 16.358 -22.484 1.00 51.94 111 VAL A O 1
ATOM 854 N N . TRP A 1 112 ? 1.477 14.167 -22.136 1.00 50.88 112 TRP A N 1
ATOM 855 C CA . TRP A 1 112 ? 0.354 14.107 -21.196 1.00 50.88 112 TRP A CA 1
ATOM 856 C C . TRP A 1 112 ? 0.735 14.360 -19.729 1.00 50.88 112 TRP A C 1
ATOM 858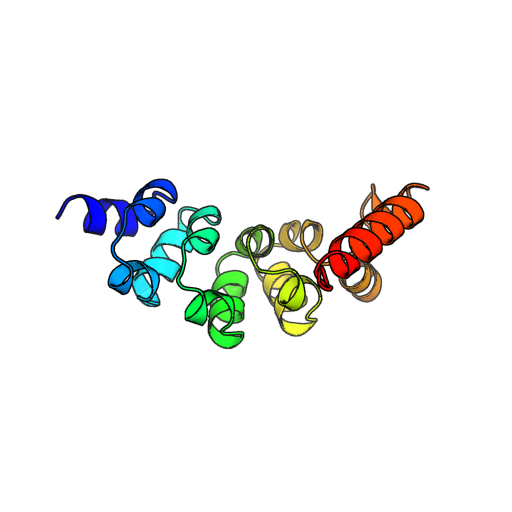 O O . TRP A 1 112 ? -0.142 14.635 -18.915 1.00 50.88 112 TRP A O 1
ATOM 868 N N . GLN A 1 113 ? 2.027 14.331 -19.381 1.00 48.81 113 GLN A N 1
ATOM 869 C CA . GLN A 1 113 ? 2.504 14.498 -17.999 1.00 48.81 113 GLN A CA 1
ATOM 870 C C . GLN A 1 113 ? 2.109 15.857 -17.399 1.00 48.81 113 GLN A C 1
ATOM 872 O O . GLN A 1 113 ? 1.738 15.948 -16.231 1.00 48.81 113 GLN A O 1
ATOM 877 N N . LYS A 1 114 ? 2.102 16.913 -18.225 1.00 47.31 114 LYS A N 1
ATOM 878 C CA . LYS A 1 114 ? 1.651 18.247 -17.810 1.00 47.31 114 LYS A CA 1
ATOM 879 C C . LYS A 1 114 ? 0.141 18.283 -17.561 1.00 47.31 114 LYS A C 1
ATOM 881 O O . LYS A 1 114 ? -0.279 18.993 -16.668 1.00 47.31 114 LYS A O 1
ATOM 886 N N . ALA A 1 115 ? -0.657 17.507 -18.301 1.00 50.84 115 ALA A N 1
ATOM 887 C CA . ALA A 1 115 ? -2.116 17.480 -18.175 1.00 50.84 115 ALA A CA 1
ATOM 888 C C . ALA A 1 115 ? -2.603 16.634 -16.984 1.00 50.84 115 ALA A C 1
ATOM 890 O O . ALA A 1 115 ? -3.571 17.010 -16.330 1.00 50.84 115 ALA A O 1
ATOM 891 N N . GLU A 1 116 ? -1.929 15.522 -16.681 1.00 49.12 116 GLU A N 1
ATOM 892 C CA . GLU A 1 116 ? -2.264 14.666 -15.535 1.00 49.12 116 GLU A CA 1
ATOM 893 C C . GLU A 1 116 ? -1.862 15.329 -14.205 1.00 49.12 116 GLU A C 1
ATOM 895 O O . GLU A 1 116 ? -2.630 15.292 -13.245 1.00 49.12 116 GLU A O 1
ATOM 900 N N . LEU A 1 117 ? -0.712 16.021 -14.169 1.00 53.41 117 LEU A N 1
ATOM 901 C CA . LEU A 1 117 ? -0.303 16.847 -13.024 1.00 53.41 117 LEU A CA 1
ATOM 902 C C . LEU A 1 117 ? -1.275 18.019 -12.790 1.00 53.41 117 LEU A C 1
ATOM 904 O O . LEU A 1 117 ? -1.698 18.233 -11.658 1.00 53.41 117 LEU A O 1
ATOM 908 N N . ASP A 1 118 ? -1.711 18.711 -13.852 1.00 52.19 118 ASP A N 1
ATOM 909 C CA . ASP A 1 118 ? -2.702 19.804 -13.760 1.00 52.19 118 ASP A CA 1
ATOM 910 C C . ASP A 1 118 ? -4.083 19.309 -13.286 1.00 52.19 118 ASP A C 1
ATOM 912 O O . ASP A 1 118 ? -4.860 20.058 -12.693 1.00 52.19 118 ASP A O 1
ATOM 916 N N . LYS A 1 119 ? -4.412 18.038 -13.551 1.00 56.75 119 LYS A N 1
ATOM 917 C CA . LYS A 1 119 ? -5.669 17.411 -13.128 1.00 56.75 119 LYS A CA 1
ATOM 918 C C . LYS A 1 119 ? -5.616 16.956 -11.667 1.00 56.75 119 LYS A C 1
ATOM 920 O O . LYS A 1 119 ? -6.553 17.228 -10.922 1.00 56.75 119 LYS A O 1
ATOM 925 N N . GLN A 1 120 ? -4.506 16.355 -11.234 1.00 53.00 120 GLN A N 1
ATOM 926 C CA . GLN A 1 120 ? -4.319 15.934 -9.841 1.00 53.00 120 GLN A CA 1
ATOM 927 C C . GLN A 1 120 ? -4.171 17.119 -8.871 1.00 53.00 120 GLN A C 1
ATOM 929 O O . GLN A 1 120 ? -4.662 17.042 -7.746 1.00 53.00 120 GLN A O 1
ATOM 934 N N . GLU A 1 121 ? -3.591 18.243 -9.307 1.00 50.50 121 GLU A N 1
ATOM 935 C CA . GLU A 1 121 ? -3.527 19.474 -8.502 1.00 50.50 121 GLU A CA 1
ATOM 936 C C . GLU A 1 121 ? -4.913 20.133 -8.339 1.00 50.50 121 GLU A C 1
ATOM 938 O O . GLU A 1 121 ? -5.261 20.614 -7.258 1.00 50.50 121 GLU A O 1
ATOM 943 N N . LYS A 1 122 ? -5.765 20.081 -9.375 1.00 49.06 122 LYS A N 1
ATOM 944 C CA . LYS A 1 122 ? -7.144 20.606 -9.321 1.00 49.06 122 LYS A CA 1
ATOM 945 C C . LYS A 1 122 ? -8.087 19.762 -8.473 1.00 49.06 122 LYS A C 1
ATOM 947 O O . LYS A 1 122 ? -8.951 20.324 -7.798 1.00 49.06 122 LYS A O 1
ATOM 952 N N . ASP A 1 123 ? -7.930 18.443 -8.487 1.00 47.81 123 ASP A N 1
ATOM 953 C CA . ASP A 1 123 ? -8.754 17.547 -7.673 1.00 47.81 123 ASP A CA 1
ATOM 954 C C . ASP A 1 123 ? -8.328 17.568 -6.190 1.00 47.81 123 ASP A C 1
ATOM 956 O O . ASP A 1 123 ? -9.178 17.438 -5.309 1.00 47.81 123 ASP A O 1
ATOM 960 N N . GLY A 1 124 ? -7.055 17.868 -5.892 1.00 43.00 124 GLY A N 1
ATOM 961 C CA . GLY A 1 124 ? -6.570 18.148 -4.532 1.00 43.00 124 GLY A CA 1
ATOM 962 C C . GLY A 1 124 ? -7.045 19.487 -3.943 1.00 43.00 124 GLY A C 1
ATOM 963 O O . GLY A 1 124 ? -7.160 19.611 -2.724 1.00 43.00 124 GLY A O 1
ATOM 964 N N . LEU A 1 125 ? -7.382 20.480 -4.778 1.00 43.69 125 LEU A N 1
ATOM 965 C CA . LEU A 1 125 ? -7.885 21.788 -4.323 1.00 43.69 125 LEU A CA 1
ATOM 966 C C . LEU A 1 125 ? -9.409 21.852 -4.106 1.00 43.69 125 LEU A C 1
ATOM 968 O O . LEU A 1 125 ? -9.896 22.806 -3.500 1.00 43.69 125 LEU A O 1
ATOM 972 N N . LYS A 1 126 ? -10.188 20.856 -4.551 1.00 42.81 126 LYS A N 1
ATOM 973 C CA . LYS A 1 126 ? -11.661 20.850 -4.394 1.00 42.81 126 LYS A CA 1
ATOM 974 C C . LYS A 1 126 ? -12.166 20.392 -3.017 1.00 42.81 126 LYS A C 1
ATOM 976 O O . LYS A 1 126 ? -13.373 20.299 -2.815 1.00 42.81 126 LYS A O 1
ATOM 981 N N . GLY A 1 127 ? -11.270 20.170 -2.054 1.00 41.00 127 GLY A N 1
ATOM 982 C CA . GLY A 1 127 ? -11.599 19.923 -0.642 1.00 41.00 127 GLY A CA 1
ATOM 983 C C . GLY A 1 127 ? -11.775 21.185 0.219 1.00 41.00 127 GLY A C 1
ATOM 984 O O . GLY A 1 127 ? -11.843 21.081 1.442 1.00 41.00 127 GLY A O 1
ATOM 985 N N . GLY A 1 128 ? -11.815 22.381 -0.380 1.00 39.16 128 GLY A N 1
ATOM 986 C CA . GLY A 1 128 ? -11.933 23.661 0.324 1.00 39.16 128 GLY A CA 1
ATOM 987 C C . GLY A 1 128 ? -13.312 24.317 0.202 1.00 39.16 128 GLY A C 1
ATOM 988 O O . GLY A 1 128 ? -13.472 25.215 -0.608 1.00 39.16 128 GLY A O 1
ATOM 989 N N . ARG A 1 129 ? -14.253 23.862 1.040 1.00 34.59 129 ARG A N 1
ATOM 990 C CA . ARG A 1 129 ? -15.432 24.558 1.613 1.00 34.59 129 ARG A CA 1
ATOM 991 C C . ARG A 1 129 ? -16.347 25.398 0.706 1.00 34.59 129 ARG A C 1
ATOM 993 O O . ARG A 1 129 ? -16.020 26.500 0.282 1.00 34.59 129 ARG A O 1
ATOM 1000 N N . SER A 1 130 ? -17.580 24.906 0.612 1.00 37.59 130 SER A N 1
ATOM 1001 C CA . SER A 1 130 ? -18.797 25.714 0.696 1.00 37.59 130 SER A CA 1
ATOM 1002 C C . SER A 1 130 ? -18.808 26.544 1.990 1.00 37.59 130 SER A C 1
ATOM 1004 O O . SER A 1 130 ? -18.649 25.960 3.061 1.00 37.59 130 SER A O 1
ATOM 1006 N N . ASP A 1 131 ? -18.921 27.867 1.867 1.00 35.72 131 ASP A N 1
ATOM 1007 C CA . ASP A 1 131 ? -19.917 28.765 2.496 1.00 35.72 131 ASP A CA 1
ATOM 1008 C C . ASP A 1 131 ? -19.671 30.205 2.003 1.00 35.72 131 ASP A C 1
ATOM 1010 O O . ASP A 1 131 ? -18.526 30.699 2.146 1.00 35.72 131 ASP A O 1
#

Organism: NCBI:txid327968

pLDDT: mean 74.36, std 15.18, range [34.59, 91.0]

Sequence (131 aa):
EFVLEAARRGCGSAMQGAADSLRADRELVMEATMEDPEAFKYASEELRNDKTFVLEVVMRCGRALQHVPLQFKADKDVAEAAVYADDLAAAYAHASRRAEMGRSMPWDSGVWQKAELDKQEKDGLKGGRSD